Protein AF-A0A382PL19-F1 (afdb_monomer)

Secondary structure (DSSP, 8-state):
-HHHHHHHHHHHHHHHHHGGGGGGHHHHS-EEES-TT-SEEEEEEE-TT-HHHHHIIIIIHHHHIIIIITTTSEEEEEEE---SHHHHHHHHHHTT--SHHHHHHHHHHHHHTHHHH-

Sequence (118 aa):
MNKIKNFFYFITFIFLLNGVDAYTSETKNLTSIGDKNAKVTVKVFSSLSCPHCAHFHGEVFEKLKKEFIDTNYVKFEHHSFPLDLQALSAEKVLKCFQDNEKKFNFLNEVYAKQESWF

Foldseek 3Di:
DVVVVVVVVVVVVVVVVVVPPPPCVVVQQWQKAADPPAPEEAEDEDFLLDLVVLVCLVPVVVVCCVPARVVRNYMYTYDYDHPDPQSVVLVVVLSVDRDNVVSSVSSNVSSVCSVVRD

Nearest PDB structures (foldseek):
  3f4s-assembly1_A  TM=9.616E-01  e=6.967E-08  Wolbachia endosymbiont of Drosophila melanogaster
  3f4r-assembly1_A  TM=9.592E-01  e=7.434E-08  Wolbachia endosymbiont of Drosophila melanogaster
  3f4t-assembly1_A  TM=9.581E-01  e=1.968E-07  Wolbachia endosymbiont of Drosophila melanogaster
  3eu4-assembly1_A  TM=8.490E-01  e=9.058E-06  Bacillus subtilis
  5kbc-assembly2_A  TM=9.100E-01  e=3.317E-05  Chlamydia trachomatis A2497

pLDDT: mean 85.57, std 13.51, range [51.5, 95.62]

Mean predicted aligned error: 9.79 Å

Solvent-accessible surface area (backbone atoms only — not comparable to full-atom values): 6678 Å² total; per-residue (Å²): 115,69,69,61,52,52,49,52,53,50,52,53,50,54,53,59,64,66,63,62,72,75,75,53,65,76,64,68,77,57,47,51,50,53,40,93,80,26,86,37,77,50,77,44,76,44,28,67,70,39,67,68,46,28,51,40,54,70,55,52,44,54,51,47,36,66,73,27,23,77,68,39,48,24,20,41,33,60,40,87,43,55,86,48,72,66,23,44,51,53,51,55,56,49,66,70,49,84,50,45,69,60,34,51,53,48,51,52,52,48,35,75,43,30,89,80,82,106

Organism: NCBI:txid408172

Radius of gyration: 20.74 Å; Cα contacts (8 Å, |Δi|>4): 130; chains: 1; bounding box: 35×30×73 Å

InterPro domains:
  IPR012336 Thioredoxin-like fold [PF13462] (31-118)
  IPR036249 Thioredoxin-like superfamily [SSF52833] (18-117)

Structure (mmCIF, N/CA/C/O backbone):
data_AF-A0A382PL19-F1
#
_entry.id   AF-A0A382PL19-F1
#
loop_
_atom_site.group_PDB
_atom_site.id
_atom_site.type_symbol
_atom_site.label_atom_id
_atom_site.label_alt_id
_atom_site.label_comp_id
_atom_site.label_asym_id
_atom_site.label_entity_id
_atom_site.label_seq_id
_atom_site.pdbx_PDB_ins_code
_atom_site.Cartn_x
_atom_site.Cartn_y
_atom_site.Cartn_z
_atom_site.occupancy
_atom_site.B_iso_or_equiv
_atom_site.auth_seq_id
_atom_site.auth_comp_id
_atom_site.auth_asym_id
_atom_site.auth_atom_id
_atom_site.pdbx_PDB_model_num
ATOM 1 N N . MET A 1 1 ? -3.825 19.862 56.843 1.00 57.59 1 MET A N 1
ATOM 2 C CA . MET A 1 1 ? -3.303 18.617 56.225 1.00 57.59 1 MET A CA 1
ATOM 3 C C . MET A 1 1 ? -4.055 18.161 54.971 1.00 57.59 1 MET A C 1
ATOM 5 O O . MET A 1 1 ? -3.391 17.809 54.007 1.00 57.59 1 MET A O 1
ATOM 9 N N . ASN A 1 2 ? -5.393 18.211 54.911 1.00 59.44 2 ASN A N 1
ATOM 10 C CA . ASN A 1 2 ? -6.142 17.677 53.753 1.00 59.44 2 ASN A CA 1
ATOM 11 C C . ASN A 1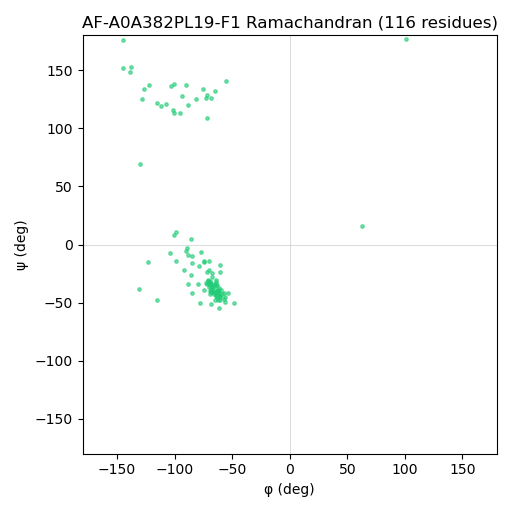 2 ? -6.016 18.508 52.460 1.00 59.44 2 ASN A C 1
ATOM 13 O O . ASN A 1 2 ? -5.990 17.939 51.376 1.00 59.44 2 ASN A O 1
ATOM 17 N N . LYS A 1 3 ? -5.843 19.837 52.552 1.00 60.88 3 LYS A N 1
ATOM 18 C CA . LYS A 1 3 ? -5.643 20.698 51.367 1.00 60.88 3 LYS A CA 1
ATOM 19 C C . LYS A 1 3 ? -4.328 20.420 50.622 1.00 60.88 3 LYS A C 1
ATOM 21 O O . LYS A 1 3 ? -4.316 20.449 49.401 1.00 60.88 3 LYS A O 1
ATOM 26 N N . ILE A 1 4 ? -3.252 20.097 51.345 1.00 71.12 4 ILE A N 1
ATOM 27 C CA . ILE A 1 4 ? -1.939 19.779 50.752 1.00 71.12 4 ILE A CA 1
ATOM 28 C C . ILE A 1 4 ? -1.964 18.388 50.108 1.00 71.12 4 ILE A C 1
ATOM 30 O O . ILE A 1 4 ? -1.458 18.226 49.004 1.00 71.12 4 ILE A O 1
ATOM 34 N N . LYS A 1 5 ? -2.625 17.403 50.737 1.00 67.12 5 LYS A N 1
ATOM 35 C CA . LYS A 1 5 ? -2.861 16.090 50.114 1.00 67.12 5 LYS A CA 1
ATOM 36 C C . LYS A 1 5 ? -3.687 16.214 48.832 1.00 67.12 5 LYS A C 1
ATOM 38 O O . LYS A 1 5 ? -3.297 15.634 47.830 1.00 67.12 5 LYS A O 1
ATOM 43 N N . ASN A 1 6 ? -4.761 17.007 48.832 1.00 65.12 6 ASN A N 1
ATOM 44 C CA . ASN A 1 6 ? -5.575 17.229 47.630 1.00 65.12 6 ASN A CA 1
ATOM 45 C C . ASN A 1 6 ? -4.797 17.941 46.516 1.00 65.12 6 ASN A C 1
ATOM 47 O O . ASN A 1 6 ? -4.988 17.622 45.349 1.00 65.12 6 ASN A O 1
ATOM 51 N N . PHE A 1 7 ? -3.887 18.852 46.866 1.00 76.44 7 PHE A N 1
ATOM 52 C CA . PHE A 1 7 ? -2.996 19.494 45.900 1.00 76.44 7 PHE A CA 1
ATOM 53 C C . PHE A 1 7 ? -1.986 18.503 45.299 1.00 76.44 7 PHE A C 1
ATOM 55 O O . PHE A 1 7 ? -1.790 18.486 44.089 1.00 76.44 7 PHE A O 1
ATOM 62 N N . PHE A 1 8 ? -1.416 17.608 46.114 1.00 72.81 8 PHE A N 1
ATOM 63 C CA . PHE A 1 8 ? -0.556 16.528 45.619 1.00 72.81 8 PHE A CA 1
ATOM 64 C C . PHE A 1 8 ? -1.314 15.524 44.744 1.00 72.81 8 PHE A C 1
ATOM 66 O O . PHE A 1 8 ? -0.790 15.138 43.706 1.00 72.81 8 PHE A O 1
ATOM 73 N N . TYR A 1 9 ? -2.548 15.155 45.108 1.00 76.25 9 TYR A N 1
ATOM 74 C CA . TYR A 1 9 ? -3.415 14.314 44.272 1.00 76.25 9 TYR A CA 1
ATOM 75 C C . TYR A 1 9 ? -3.769 14.982 42.938 1.00 76.25 9 TYR A C 1
ATOM 77 O O . TYR A 1 9 ? -3.862 14.309 41.917 1.00 76.25 9 TYR A O 1
ATOM 85 N N . PHE A 1 10 ? -3.929 16.305 42.925 1.00 75.75 10 PHE A N 1
ATOM 86 C CA . PHE A 1 10 ? -4.170 17.064 41.701 1.00 75.75 10 PHE A CA 1
ATOM 87 C C . PHE A 1 10 ? -2.931 17.092 40.791 1.00 75.75 10 PHE A C 1
ATOM 89 O O . PHE A 1 10 ? -3.050 16.915 39.579 1.00 75.75 10 PHE A O 1
ATOM 96 N N . ILE A 1 11 ? -1.732 17.235 41.372 1.00 77.19 11 ILE A N 1
ATOM 97 C CA . ILE A 1 11 ? -0.465 17.194 40.627 1.00 77.19 11 ILE A CA 1
ATOM 98 C C . ILE A 1 11 ? -0.169 15.788 40.083 1.00 77.19 11 ILE A C 1
ATOM 100 O O . ILE A 1 11 ? 0.281 15.646 38.949 1.00 77.19 11 ILE A O 1
ATOM 104 N N . THR A 1 12 ? -0.442 14.726 40.839 1.00 75.62 12 THR A N 1
ATOM 105 C CA . THR A 1 12 ? -0.267 13.363 40.317 1.00 75.62 12 THR A CA 1
ATOM 106 C C . THR A 1 12 ? -1.298 13.023 39.242 1.00 75.62 12 THR A C 1
ATOM 108 O O . THR A 1 12 ? -0.953 12.364 38.264 1.00 75.62 12 THR A O 1
ATOM 111 N N . PHE A 1 13 ? -2.530 13.530 39.346 1.00 74.62 13 PHE A N 1
ATOM 112 C CA . PHE A 1 13 ? -3.554 13.361 38.313 1.00 74.62 13 PHE A CA 1
ATOM 113 C C . PHE A 1 13 ? -3.200 14.082 37.001 1.00 74.62 13 PHE A C 1
ATOM 115 O O . PHE A 1 13 ? -3.350 13.501 35.928 1.00 74.62 13 PHE A O 1
ATOM 122 N N . ILE A 1 14 ? -2.656 15.306 37.060 1.00 71.50 14 ILE A N 1
ATOM 123 C CA . ILE A 1 14 ? -2.237 16.032 35.848 1.00 71.50 14 ILE A 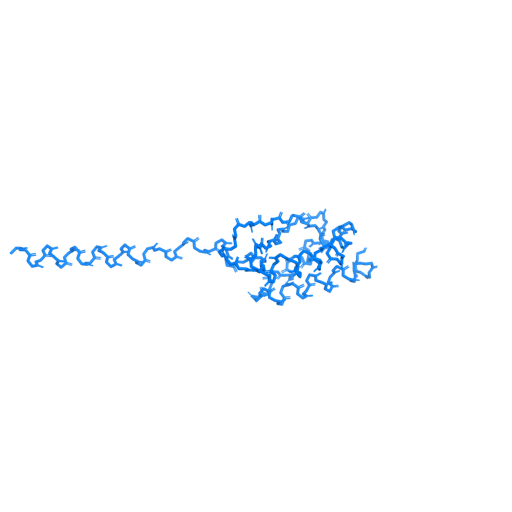CA 1
ATOM 124 C C . ILE A 1 14 ? -1.019 15.374 35.184 1.00 71.50 14 ILE A C 1
ATOM 126 O O . ILE A 1 14 ? -0.952 15.310 33.959 1.00 71.50 14 ILE A O 1
ATOM 130 N N . PHE A 1 15 ? -0.095 14.803 35.963 1.00 68.62 15 PHE A N 1
ATOM 131 C CA . PHE A 1 15 ? 1.054 14.071 35.419 1.00 68.62 15 PHE A CA 1
ATOM 132 C C . PHE A 1 15 ? 0.638 12.774 34.706 1.00 68.62 15 PHE A C 1
ATOM 134 O O . PHE A 1 15 ? 1.189 12.441 33.660 1.00 68.62 15 PHE A O 1
ATOM 141 N N . LEU A 1 16 ? -0.375 12.072 35.225 1.00 63.69 16 LEU A N 1
ATOM 142 C CA . LEU A 1 16 ? -0.923 10.866 34.594 1.00 63.69 16 LEU A CA 1
ATOM 143 C C . LEU A 1 16 ? -1.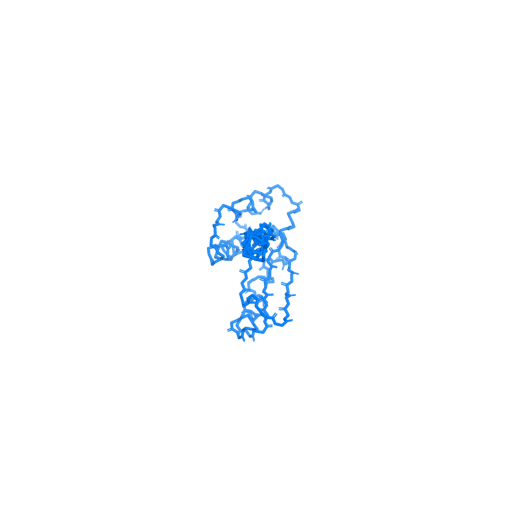688 11.166 33.295 1.00 63.69 16 LEU A C 1
ATOM 145 O O . LEU A 1 16 ? -1.635 10.361 32.371 1.00 63.69 16 LEU A O 1
ATOM 149 N N . LEU A 1 17 ? -2.346 12.325 33.187 1.00 59.88 17 LEU A N 1
ATOM 150 C CA . LEU A 1 17 ? -3.039 12.732 31.958 1.00 59.88 17 LEU A CA 1
ATOM 151 C C . LEU A 1 17 ? -2.077 13.115 30.822 1.00 59.88 17 LEU A C 1
ATOM 153 O O . LEU A 1 17 ? -2.366 12.827 29.666 1.00 59.88 17 LEU A O 1
ATOM 157 N N . ASN A 1 18 ? -0.924 13.712 31.134 1.00 57.97 18 ASN A N 1
ATOM 158 C CA . ASN A 1 18 ? 0.068 14.109 30.122 1.00 57.97 18 ASN A CA 1
ATOM 159 C C . ASN A 1 18 ? 1.023 12.969 29.716 1.00 57.97 18 ASN A C 1
ATOM 161 O O . ASN A 1 18 ? 1.778 13.105 28.759 1.00 57.97 18 ASN A O 1
ATOM 165 N N . GLY A 1 19 ? 1.006 11.833 30.420 1.00 57.59 19 GLY A N 1
ATOM 166 C CA . GLY A 1 19 ? 1.830 10.664 30.086 1.00 57.59 19 GLY A CA 1
ATOM 167 C C . GLY A 1 19 ? 1.314 9.825 28.908 1.00 57.59 19 GLY A C 1
ATOM 168 O O . GLY A 1 19 ? 1.991 8.887 28.492 1.00 57.59 19 GLY A O 1
ATOM 169 N N . VAL A 1 20 ? 0.125 10.129 28.373 1.00 55.62 20 VAL A N 1
ATOM 170 C CA . VAL A 1 20 ? -0.565 9.303 27.361 1.00 55.62 20 VAL A CA 1
ATOM 171 C C . VAL A 1 20 ? -0.105 9.593 25.920 1.00 55.62 20 VAL A C 1
ATOM 173 O O . VAL A 1 20 ? -0.293 8.756 25.038 1.00 55.62 20 VAL A O 1
ATOM 176 N N . ASP A 1 21 ? 0.579 10.710 25.660 1.00 53.72 21 ASP A N 1
ATOM 177 C CA . ASP A 1 21 ? 0.946 11.107 24.289 1.00 53.72 21 ASP A CA 1
ATOM 178 C C . ASP A 1 21 ? 2.091 10.282 23.666 1.00 53.72 21 ASP A C 1
ATOM 180 O O . ASP A 1 21 ? 2.273 10.280 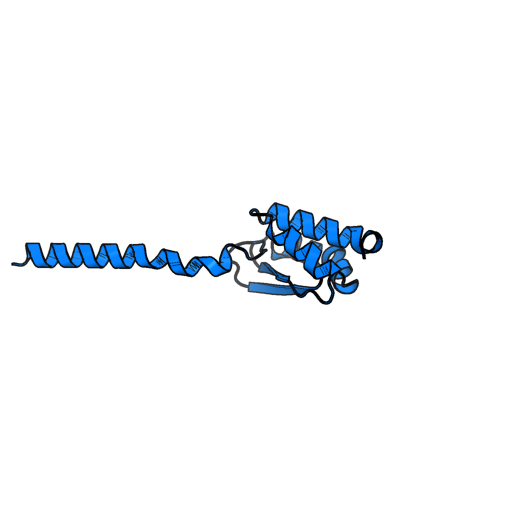22.446 1.00 53.72 21 ASP A O 1
ATOM 184 N N . ALA A 1 22 ? 2.845 9.522 24.468 1.00 52.59 22 ALA A N 1
ATOM 185 C CA . ALA A 1 22 ? 4.020 8.784 23.995 1.00 52.59 22 ALA A CA 1
ATOM 186 C C . ALA A 1 22 ? 3.697 7.516 23.171 1.00 52.59 22 ALA A C 1
ATOM 188 O O . ALA A 1 22 ? 4.579 6.996 22.489 1.00 52.59 22 ALA A O 1
ATOM 189 N N . TYR A 1 23 ? 2.454 7.019 23.186 1.00 52.28 23 TYR A N 1
ATOM 190 C CA . TYR A 1 23 ? 2.099 5.744 22.537 1.00 52.28 23 TYR A CA 1
ATOM 191 C C . TYR A 1 23 ? 1.698 5.862 21.054 1.00 52.28 23 TYR A C 1
ATOM 193 O O . TYR A 1 23 ? 1.557 4.855 20.368 1.00 52.28 23 TYR A O 1
ATOM 201 N N . THR A 1 24 ? 1.528 7.076 20.521 1.00 52.91 24 THR A N 1
ATOM 202 C CA . THR A 1 24 ? 0.997 7.289 19.155 1.00 52.91 24 THR A CA 1
ATOM 203 C C . THR A 1 24 ? 2.066 7.323 18.052 1.00 52.91 24 THR A C 1
ATOM 205 O O . THR A 1 24 ? 1.740 7.417 16.863 1.00 52.91 24 THR A O 1
ATOM 208 N N . SER A 1 25 ? 3.348 7.222 18.420 1.00 51.50 25 SER A N 1
ATOM 209 C CA . SER A 1 25 ? 4.487 7.378 17.501 1.00 51.50 25 SER A CA 1
ATOM 210 C C . SER A 1 25 ? 4.501 6.341 16.369 1.00 51.50 25 SER A C 1
ATOM 212 O O . SER A 1 25 ? 4.775 6.682 15.217 1.00 51.50 25 SER A O 1
ATOM 214 N N . GLU A 1 26 ? 4.118 5.093 16.654 1.00 54.75 26 GLU A N 1
ATOM 215 C CA . GLU A 1 26 ? 4.149 4.005 15.667 1.00 54.75 26 GLU A CA 1
ATOM 216 C C . GLU A 1 26 ? 3.088 4.186 14.563 1.00 54.75 26 GLU A C 1
ATOM 218 O O . GLU A 1 26 ? 3.329 3.887 13.394 1.00 54.75 26 GLU A O 1
ATOM 223 N N . THR A 1 27 ? 1.949 4.803 14.891 1.00 54.38 27 THR A N 1
ATOM 224 C CA . THR A 1 27 ? 0.886 5.116 13.922 1.00 54.38 27 THR A CA 1
ATOM 225 C C . THR A 1 27 ? 1.154 6.351 13.064 1.00 54.38 27 THR A C 1
ATOM 227 O O . THR A 1 27 ? 0.531 6.494 12.015 1.00 54.38 27 THR A O 1
ATOM 230 N N . LYS A 1 28 ? 2.074 7.244 13.456 1.00 61.34 28 LYS A N 1
ATOM 231 C CA . LYS A 1 28 ? 2.250 8.540 12.774 1.00 61.34 28 LYS A CA 1
ATOM 232 C C . LYS A 1 28 ? 2.801 8.409 11.349 1.00 61.34 28 LYS A C 1
ATOM 234 O O . LYS A 1 28 ? 2.513 9.248 10.503 1.00 61.34 28 LYS A O 1
ATOM 239 N N . ASN A 1 29 ? 3.564 7.352 11.067 1.00 70.56 29 ASN A N 1
ATOM 240 C CA . ASN A 1 29 ? 4.194 7.148 9.758 1.00 70.56 29 ASN A CA 1
ATOM 241 C C . ASN A 1 29 ? 3.504 6.089 8.884 1.00 70.56 29 ASN A C 1
ATOM 243 O O . ASN A 1 29 ? 3.854 5.968 7.709 1.00 70.56 29 ASN A O 1
ATOM 247 N N . LEU A 1 30 ? 2.524 5.356 9.418 1.00 85.94 30 LEU A N 1
ATOM 248 C CA . LEU A 1 30 ? 1.842 4.280 8.704 1.00 85.94 30 LEU A CA 1
ATOM 249 C C . LEU A 1 30 ? 0.909 4.833 7.618 1.00 85.94 30 LEU A C 1
ATOM 251 O O . LEU A 1 30 ? 0.029 5.649 7.891 1.00 85.94 30 LEU A O 1
ATOM 255 N N . THR A 1 31 ? 1.087 4.362 6.385 1.00 91.75 31 THR A N 1
ATOM 256 C CA . THR A 1 31 ? 0.222 4.706 5.254 1.00 91.75 31 THR A CA 1
ATOM 257 C C . THR A 1 31 ? -1.127 4.011 5.424 1.00 91.75 31 THR A C 1
ATOM 259 O O . THR A 1 31 ? -1.220 2.790 5.310 1.00 91.75 31 THR A O 1
ATOM 262 N N . SER A 1 32 ? -2.177 4.773 5.733 1.00 93.06 32 SER A N 1
ATOM 263 C CA . SER A 1 32 ? -3.515 4.216 5.961 1.00 93.06 32 SER A CA 1
ATOM 264 C C . SER A 1 32 ? -4.633 5.135 5.477 1.00 93.06 32 SER A C 1
ATOM 266 O O . SER A 1 32 ? -4.461 6.353 5.421 1.00 93.06 32 SER A O 1
ATOM 268 N N . ILE A 1 33 ? -5.761 4.538 5.097 1.00 92.56 33 ILE A N 1
ATOM 269 C CA . ILE A 1 33 ? -6.956 5.225 4.593 1.00 92.56 33 ILE A CA 1
ATOM 270 C C . ILE A 1 33 ? -8.217 4.587 5.193 1.00 92.56 33 ILE A C 1
ATOM 272 O O . ILE A 1 33 ? -8.238 3.390 5.491 1.00 92.56 33 ILE A O 1
ATOM 276 N N . GLY A 1 34 ? -9.257 5.399 5.386 1.00 91.06 34 GLY A N 1
ATOM 277 C CA . GLY A 1 34 ? -10.509 5.013 6.042 1.00 91.06 34 GLY A CA 1
ATOM 278 C C . GLY A 1 34 ? -10.603 5.476 7.498 1.00 91.06 34 GLY A C 1
ATOM 279 O O . GLY A 1 34 ? -9.674 6.075 8.046 1.00 91.06 34 GLY A O 1
ATOM 280 N N . ASP A 1 35 ? -11.750 5.209 8.125 1.00 89.94 35 ASP A N 1
ATOM 281 C CA . ASP A 1 35 ? -12.012 5.597 9.513 1.00 89.94 35 ASP A CA 1
ATOM 282 C C . ASP A 1 35 ? -11.072 4.858 10.484 1.00 89.94 35 ASP A C 1
ATOM 284 O O . ASP A 1 35 ? -10.927 3.635 10.453 1.00 89.94 35 ASP A O 1
ATOM 288 N N . LYS A 1 36 ? -10.457 5.603 11.409 1.00 87.38 36 LYS A N 1
ATOM 289 C CA . LYS A 1 36 ? -9.633 5.049 12.495 1.00 87.38 36 LYS A CA 1
ATOM 290 C C . LYS A 1 36 ? -10.413 4.117 13.433 1.00 87.38 36 LYS A C 1
ATOM 292 O O . LYS A 1 36 ? -9.797 3.287 14.092 1.00 87.38 36 LYS A O 1
ATOM 297 N N . ASN A 1 37 ? -11.735 4.273 13.494 1.00 87.75 37 ASN A N 1
ATOM 298 C CA . ASN A 1 37 ? -12.658 3.488 14.307 1.00 87.75 37 ASN A CA 1
ATOM 299 C C . ASN A 1 37 ? -13.382 2.398 13.498 1.00 87.75 37 ASN A C 1
ATOM 301 O O . ASN A 1 37 ? -14.326 1.792 14.010 1.00 87.75 37 ASN A O 1
ATOM 305 N N . ALA A 1 38 ? -12.987 2.163 12.241 1.00 92.00 38 ALA A N 1
ATOM 306 C CA . ALA A 1 38 ? -13.586 1.121 11.419 1.00 92.00 38 ALA A CA 1
ATOM 307 C C . ALA A 1 38 ? -13.512 -0.243 12.124 1.00 92.00 38 ALA A C 1
ATOM 309 O O . ALA A 1 38 ? -12.510 -0.595 12.752 1.00 92.00 38 ALA A O 1
ATOM 310 N N . LYS A 1 39 ? -14.579 -1.037 11.996 1.00 91.50 39 LYS A N 1
ATOM 311 C CA . LYS A 1 39 ? -14.706 -2.329 12.689 1.00 91.50 39 LYS A CA 1
ATOM 312 C C . LYS A 1 39 ? -13.653 -3.344 12.240 1.00 91.50 39 LYS A C 1
ATOM 314 O O . LYS A 1 39 ? -13.276 -4.223 13.012 1.00 91.50 39 LYS A O 1
ATOM 319 N N . VAL A 1 40 ? -13.218 -3.252 10.986 1.00 94.31 40 VAL A N 1
ATOM 320 C CA . VAL A 1 40 ? -12.255 -4.170 10.378 1.00 94.31 40 VAL A CA 1
ATOM 321 C C . VAL A 1 40 ? -11.049 -3.381 9.890 1.00 94.31 40 VAL A C 1
ATOM 323 O O . VAL A 1 40 ? -11.190 -2.319 9.290 1.00 94.31 40 VAL A O 1
ATOM 326 N N . THR A 1 41 ? -9.851 -3.914 10.123 1.00 94.38 41 THR A N 1
ATOM 327 C CA . THR A 1 41 ? -8.606 -3.375 9.566 1.00 94.38 41 THR A CA 1
ATOM 328 C C . THR A 1 41 ? -7.989 -4.394 8.618 1.00 94.38 41 THR A C 1
ATOM 330 O O . THR A 1 41 ? -7.683 -5.515 9.021 1.00 94.38 41 THR A O 1
ATOM 333 N N . VAL A 1 42 ? -7.799 -3.996 7.363 1.00 94.75 42 VAL A N 1
ATOM 334 C CA . VAL A 1 42 ? -7.144 -4.792 6.325 1.00 94.75 42 VAL A CA 1
ATOM 335 C C . VAL A 1 42 ? -5.715 -4.290 6.180 1.00 94.75 42 VAL A C 1
ATOM 337 O O . VAL A 1 42 ? -5.482 -3.158 5.762 1.00 94.75 42 VAL A O 1
ATOM 340 N N . LYS A 1 43 ? -4.758 -5.143 6.544 1.00 94.62 43 LYS A N 1
ATOM 341 C CA . LYS A 1 43 ? -3.325 -4.864 6.443 1.00 94.62 43 LYS A CA 1
ATOM 342 C C . LYS A 1 43 ? -2.778 -5.574 5.218 1.00 94.62 43 LYS A C 1
ATOM 344 O O . LYS A 1 43 ? -2.806 -6.803 5.169 1.00 94.62 43 LYS A O 1
ATOM 349 N N . VAL A 1 44 ? -2.300 -4.814 4.243 1.00 94.00 44 VAL A N 1
ATOM 350 C CA . VAL A 1 44 ? -1.739 -5.362 3.008 1.00 94.00 44 VAL A CA 1
ATOM 351 C C . VAL A 1 44 ? -0.235 -5.185 3.025 1.00 94.00 44 VAL A C 1
ATOM 353 O O . VAL A 1 44 ? 0.253 -4.065 3.113 1.00 94.00 44 VAL A O 1
ATOM 356 N N . PHE A 1 45 ? 0.483 -6.302 2.933 1.00 94.69 45 PHE A N 1
ATOM 357 C CA . PHE A 1 45 ? 1.928 -6.323 2.755 1.00 94.69 45 PHE A CA 1
ATOM 358 C C . PHE A 1 45 ? 2.221 -6.452 1.266 1.00 94.69 45 PHE A C 1
ATOM 360 O O . PHE A 1 45 ? 1.892 -7.477 0.666 1.00 94.69 45 PHE A O 1
ATOM 367 N N . SER A 1 46 ? 2.797 -5.420 0.659 1.00 93.69 46 SER A N 1
ATOM 368 C CA . SER A 1 46 ? 3.030 -5.397 -0.785 1.00 93.69 46 SER A CA 1
ATOM 369 C C . SER A 1 46 ? 4.400 -4.846 -1.150 1.00 93.69 46 SER A C 1
ATOM 371 O O . SER A 1 46 ? 5.000 -4.040 -0.438 1.00 93.69 46 SER A O 1
ATOM 373 N N . SER A 1 47 ? 4.894 -5.309 -2.299 1.00 95.12 47 SER A N 1
ATOM 374 C CA . SER A 1 47 ? 6.084 -4.763 -2.944 1.00 95.12 47 SER A CA 1
ATOM 375 C C . SER A 1 47 ? 5.674 -3.833 -4.076 1.00 95.12 47 SER A C 1
ATOM 377 O O . SER A 1 47 ? 4.759 -4.163 -4.835 1.00 95.12 47 SER A O 1
ATOM 379 N N . LEU A 1 48 ? 6.351 -2.692 -4.217 1.00 93.75 48 LEU A N 1
ATOM 380 C CA . LEU A 1 48 ? 6.074 -1.733 -5.295 1.00 93.75 48 LEU A CA 1
ATOM 381 C C . LEU A 1 48 ? 6.503 -2.257 -6.673 1.00 93.75 48 LEU A C 1
ATOM 383 O O . LEU A 1 48 ? 5.951 -1.830 -7.679 1.00 93.75 48 LEU A O 1
ATOM 387 N N . SER A 1 49 ? 7.430 -3.213 -6.723 1.00 93.62 49 SER A N 1
ATOM 388 C CA . SER A 1 49 ? 7.899 -3.882 -7.943 1.00 93.62 49 SER A CA 1
ATOM 389 C C . SER A 1 49 ? 7.119 -5.150 -8.315 1.00 93.62 49 SER A C 1
ATOM 391 O O . SER A 1 49 ? 7.359 -5.751 -9.357 1.00 93.62 49 SER A O 1
ATOM 393 N N . CYS A 1 50 ? 6.180 -5.602 -7.478 1.00 94.06 50 CYS A N 1
ATOM 394 C CA . CYS A 1 50 ? 5.442 -6.835 -7.748 1.00 94.06 50 CYS A CA 1
ATOM 395 C C . CYS A 1 50 ? 4.283 -6.585 -8.738 1.00 94.06 50 CYS A C 1
ATOM 397 O O . CYS A 1 50 ? 3.403 -5.772 -8.425 1.00 94.06 50 CYS A O 1
ATOM 399 N N . PRO A 1 51 ? 4.197 -7.314 -9.869 1.00 92.94 51 PRO A N 1
ATOM 400 C CA . PRO A 1 51 ? 3.139 -7.124 -10.869 1.00 92.94 51 PRO A CA 1
ATOM 401 C C . PRO A 1 51 ? 1.749 -7.500 -10.356 1.00 92.94 51 PRO A C 1
ATOM 403 O O . PRO A 1 51 ? 0.759 -6.829 -10.643 1.00 92.94 51 PRO A O 1
ATOM 406 N N . HIS A 1 52 ? 1.654 -8.528 -9.511 1.00 94.31 52 HIS A N 1
ATOM 407 C CA . HIS A 1 52 ? 0.380 -8.904 -8.898 1.00 94.31 52 HIS A CA 1
ATOM 408 C C . HIS A 1 52 ? -0.107 -7.857 -7.891 1.00 94.31 52 HIS A C 1
ATOM 410 O O . HIS A 1 52 ? -1.311 -7.630 -7.779 1.00 94.31 52 HIS A O 1
ATOM 416 N N . CYS A 1 53 ? 0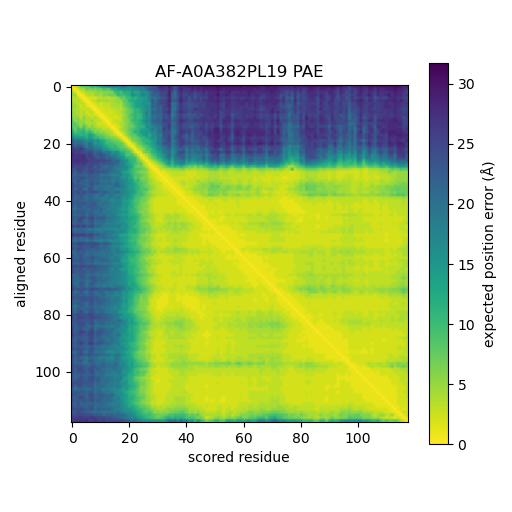.813 -7.188 -7.186 1.00 94.25 53 CYS A N 1
ATOM 417 C CA . CYS A 1 53 ? 0.461 -6.080 -6.303 1.00 94.25 53 CYS A CA 1
ATOM 418 C C . CYS A 1 53 ? -0.048 -4.875 -7.101 1.00 94.25 53 CYS A C 1
ATOM 420 O O . CYS A 1 53 ? -1.033 -4.270 -6.687 1.00 94.25 53 CYS A O 1
ATOM 422 N N . ALA A 1 54 ? 0.562 -4.570 -8.252 1.00 93.69 54 ALA A N 1
ATOM 423 C CA . ALA A 1 54 ? 0.099 -3.499 -9.134 1.00 93.69 54 ALA A CA 1
ATOM 424 C C . ALA A 1 54 ? -1.313 -3.769 -9.669 1.00 93.69 54 ALA A C 1
ATOM 426 O O . ALA A 1 54 ? -2.189 -2.914 -9.555 1.00 93.69 54 ALA A O 1
ATOM 427 N N . HIS A 1 55 ? -1.568 -4.984 -10.162 1.00 94.12 55 HIS A N 1
ATOM 428 C CA . HIS A 1 55 ? -2.898 -5.385 -10.625 1.00 94.12 55 HIS A CA 1
ATOM 429 C C . HIS A 1 55 ? -3.947 -5.335 -9.501 1.00 94.12 55 HIS A C 1
ATOM 431 O O . HIS A 1 55 ? -5.032 -4.781 -9.679 1.00 94.12 55 HIS A O 1
ATOM 437 N N . PHE A 1 56 ? -3.609 -5.840 -8.307 1.00 94.94 56 PHE A N 1
ATOM 438 C CA . PHE A 1 56 ? -4.473 -5.716 -7.132 1.00 94.94 56 PHE A CA 1
ATOM 439 C C . PHE A 1 56 ? -4.803 -4.249 -6.825 1.00 94.94 56 PHE A C 1
ATOM 441 O O . PHE A 1 56 ? -5.963 -3.931 -6.568 1.00 94.94 56 PHE A O 1
ATOM 448 N N . HIS A 1 57 ? -3.809 -3.357 -6.865 1.00 93.81 57 HIS A N 1
ATOM 449 C CA . HIS A 1 57 ? -4.010 -1.942 -6.563 1.00 93.81 57 HIS A CA 1
ATOM 450 C C . HIS A 1 57 ? -4.858 -1.228 -7.628 1.00 93.81 57 HIS A C 1
ATOM 452 O O . HIS A 1 57 ? -5.708 -0.414 -7.289 1.00 93.81 57 HIS A O 1
ATOM 458 N N . GLY A 1 58 ? -4.679 -1.567 -8.906 1.00 91.31 58 GLY A N 1
ATOM 459 C CA . GLY A 1 58 ? -5.434 -0.959 -10.003 1.00 91.31 58 GLY A CA 1
ATOM 460 C C . GLY A 1 58 ? -6.897 -1.404 -10.088 1.00 91.31 58 GLY A C 1
ATOM 461 O O . GLY A 1 58 ? -7.751 -0.615 -10.480 1.00 91.31 58 GLY A O 1
ATOM 462 N N . GLU A 1 59 ? -7.211 -2.651 -9.721 1.00 92.19 59 GLU A N 1
ATOM 463 C CA . GLU A 1 59 ? -8.561 -3.200 -9.918 1.00 92.19 59 GLU A CA 1
ATOM 464 C C . GLU A 1 59 ? -9.305 -3.521 -8.621 1.00 92.19 59 GLU A C 1
ATOM 466 O O . GLU A 1 59 ? -10.483 -3.189 -8.464 1.00 92.19 59 GLU A O 1
ATOM 471 N N . VAL A 1 60 ? -8.644 -4.213 -7.693 1.00 94.12 60 VAL A N 1
ATOM 472 C CA . VAL A 1 60 ? -9.292 -4.755 -6.491 1.00 94.12 60 VAL A CA 1
ATOM 473 C C . VAL A 1 60 ? -9.356 -3.702 -5.393 1.00 94.12 60 VAL A C 1
ATOM 475 O O . VAL A 1 60 ? -10.391 -3.558 -4.743 1.00 94.12 60 VAL A O 1
ATOM 478 N N . PHE A 1 61 ? -8.278 -2.939 -5.202 1.00 93.69 61 PHE A N 1
ATOM 479 C CA . PHE A 1 61 ? -8.226 -1.870 -4.210 1.00 93.69 61 PHE A CA 1
ATOM 480 C C . PHE A 1 61 ? -9.256 -0.773 -4.499 1.00 93.69 61 PHE A C 1
ATOM 482 O O . PHE A 1 61 ? -9.932 -0.346 -3.571 1.00 93.69 61 PHE A O 1
ATOM 489 N N . GLU A 1 62 ? -9.469 -0.386 -5.758 1.00 92.44 62 GLU A N 1
ATOM 490 C CA . GLU A 1 62 ? -10.489 0.615 -6.111 1.00 92.44 62 GLU A CA 1
ATOM 491 C C . GLU A 1 62 ? -11.915 0.155 -5.761 1.00 92.44 62 GLU A C 1
ATOM 493 O O . GLU A 1 6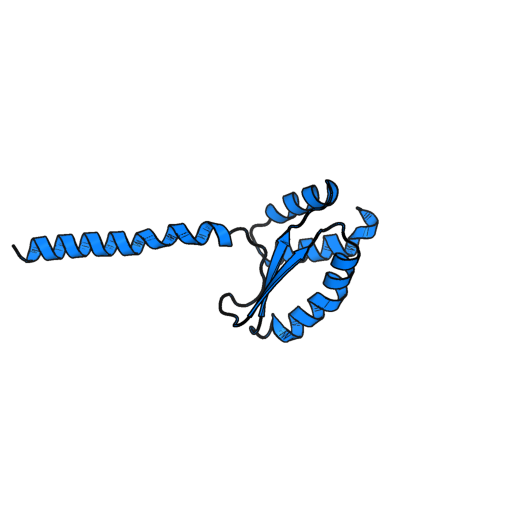2 ? -12.710 0.925 -5.213 1.00 92.44 62 GLU A O 1
ATOM 498 N N . LYS A 1 63 ? -12.237 -1.127 -5.985 1.00 94.12 63 LYS A N 1
ATOM 499 C CA . LYS A 1 63 ? -13.519 -1.710 -5.549 1.00 94.12 63 LYS A CA 1
ATOM 500 C C . LYS A 1 63 ? -13.629 -1.739 -4.026 1.00 94.12 63 LYS A C 1
ATOM 502 O O . LYS A 1 63 ? -14.629 -1.284 -3.475 1.00 94.12 63 LYS A O 1
ATOM 507 N N . LEU A 1 64 ? -12.581 -2.213 -3.346 1.00 93.50 64 LEU A N 1
ATOM 508 C CA . LEU A 1 64 ? -12.513 -2.252 -1.883 1.00 93.50 64 LEU A CA 1
ATOM 509 C C . LEU A 1 64 ? -12.703 -0.855 -1.279 1.00 93.50 64 LEU A C 1
ATOM 511 O O . LEU A 1 64 ? -13.421 -0.691 -0.291 1.00 93.50 64 LEU A O 1
ATOM 515 N N . LYS A 1 65 ? -12.078 0.154 -1.889 1.00 93.12 65 LYS A N 1
ATOM 516 C CA . LYS A 1 65 ? -12.151 1.541 -1.454 1.00 93.12 65 LYS A CA 1
ATOM 517 C C . LYS A 1 65 ? -13.583 2.054 -1.500 1.00 93.12 65 LYS A C 1
ATOM 519 O O . LYS A 1 65 ? -14.109 2.459 -0.466 1.00 93.12 65 LYS A O 1
ATOM 524 N N . LYS A 1 66 ? -14.229 1.934 -2.659 1.00 94.12 66 LYS A N 1
ATOM 525 C CA 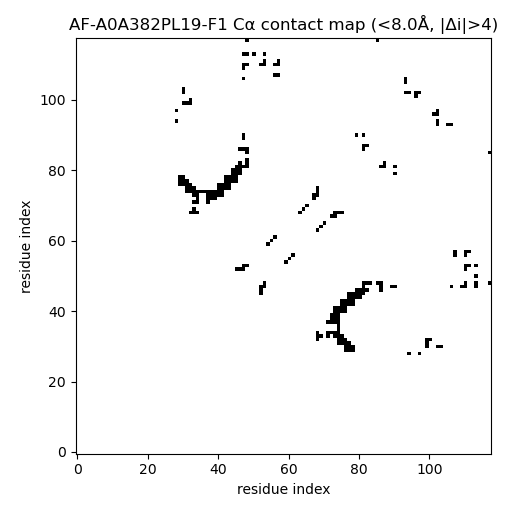. LYS A 1 66 ? -15.592 2.424 -2.871 1.00 94.12 66 LYS A CA 1
ATOM 526 C C . LYS A 1 66 ? -16.632 1.704 -2.007 1.00 94.12 66 LYS A C 1
ATOM 528 O O . LYS A 1 66 ? -17.558 2.338 -1.511 1.00 94.12 66 LYS A O 1
ATOM 533 N N . GLU A 1 67 ? -16.513 0.386 -1.860 1.00 94.81 67 GLU A N 1
ATOM 534 C CA . GLU A 1 67 ? -17.535 -0.430 -1.191 1.00 94.81 67 GLU A CA 1
ATOM 535 C C . GLU A 1 67 ? -17.377 -0.499 0.331 1.00 94.81 67 GLU A C 1
ATOM 537 O O . GLU A 1 67 ? -18.370 -0.724 1.021 1.00 94.81 67 GLU A O 1
ATOM 542 N N . PHE A 1 68 ? -16.156 -0.330 0.855 1.00 94.50 68 PHE A N 1
ATOM 543 C CA . PHE A 1 68 ? -15.874 -0.599 2.269 1.00 94.50 68 PHE A CA 1
ATOM 544 C C . PHE A 1 68 ? -15.113 0.513 2.991 1.00 94.50 68 PHE A C 1
ATOM 546 O O . PHE A 1 68 ? -15.414 0.781 4.160 1.00 94.50 68 PHE A O 1
ATOM 553 N N . ILE A 1 69 ? -14.148 1.158 2.331 1.00 93.56 69 ILE A N 1
ATOM 554 C CA . ILE A 1 69 ? -13.321 2.201 2.958 1.00 93.56 69 ILE A CA 1
ATOM 555 C C . ILE A 1 69 ? -14.107 3.511 3.043 1.00 93.56 69 ILE A C 1
ATOM 557 O O . ILE A 1 69 ? -14.245 4.068 4.130 1.00 93.56 69 ILE A O 1
ATOM 561 N N . ASP A 1 70 ? -14.701 3.951 1.932 1.00 92.69 70 ASP A N 1
ATOM 562 C CA . ASP A 1 70 ? -15.473 5.200 1.854 1.00 92.69 70 ASP A CA 1
ATOM 563 C C . ASP A 1 70 ? -16.774 5.126 2.678 1.00 92.69 70 ASP A C 1
ATOM 565 O O . ASP A 1 70 ? -17.294 6.130 3.161 1.00 92.69 70 ASP A O 1
ATOM 569 N N . THR A 1 71 ? -17.282 3.913 2.899 1.00 93.62 71 THR A N 1
ATOM 570 C CA . THR A 1 71 ? -18.439 3.620 3.761 1.00 93.62 71 THR A CA 1
ATOM 571 C C . THR A 1 71 ? -18.081 3.440 5.244 1.00 93.62 71 THR A C 1
ATOM 573 O O . THR A 1 71 ? -18.950 3.091 6.040 1.00 93.62 71 THR A O 1
ATOM 576 N N . ASN A 1 72 ? -16.816 3.646 5.631 1.00 92.25 72 ASN A N 1
ATOM 577 C CA . ASN A 1 72 ? -16.292 3.530 7.002 1.00 92.25 72 ASN A CA 1
ATOM 578 C C . ASN A 1 72 ? -16.367 2.127 7.643 1.00 92.25 72 ASN A C 1
ATOM 580 O O . ASN A 1 72 ? -16.204 1.984 8.856 1.00 92.25 72 ASN A O 1
ATOM 584 N N . TYR A 1 73 ? -16.577 1.066 6.859 1.00 92.56 73 TYR A N 1
ATOM 585 C CA . TYR A 1 73 ? -16.578 -0.305 7.382 1.00 92.56 73 TYR A CA 1
ATOM 586 C C . TYR A 1 73 ? -15.164 -0.851 7.585 1.00 92.56 73 TYR A C 1
ATOM 588 O O . TYR A 1 73 ? -14.932 -1.628 8.518 1.00 92.56 73 TYR A O 1
ATOM 596 N N . VAL A 1 74 ? -14.230 -0.453 6.718 1.00 95.62 74 VAL A N 1
ATOM 597 C CA . VAL A 1 74 ? -12.864 -0.980 6.677 1.00 95.62 74 VAL A CA 1
ATOM 598 C C . VAL A 1 74 ? -11.841 0.147 6.737 1.00 95.62 74 VAL A C 1
ATOM 600 O O . VAL A 1 74 ? -11.912 1.113 5.983 1.00 95.62 74 VAL A O 1
ATOM 603 N N . LYS A 1 75 ? -10.832 -0.030 7.590 1.00 94.25 75 LYS A N 1
ATOM 604 C CA . LYS A 1 75 ? -9.575 0.714 7.537 1.00 94.25 75 LYS A CA 1
ATOM 605 C C . LYS A 1 75 ? -8.564 -0.086 6.728 1.00 94.25 75 LYS A C 1
ATOM 607 O O . LYS A 1 75 ? -8.321 -1.253 7.034 1.00 94.25 75 LYS A O 1
ATOM 612 N N . PHE A 1 76 ? -7.957 0.532 5.729 1.00 95.12 76 PHE A N 1
ATOM 613 C CA . PHE A 1 76 ? -6.899 -0.081 4.935 1.00 95.12 76 PHE A CA 1
ATOM 614 C C . PHE A 1 76 ? -5.533 0.455 5.359 1.00 95.12 76 PHE A C 1
ATOM 616 O O . PHE A 1 76 ? -5.358 1.661 5.543 1.00 95.12 76 PHE A O 1
ATOM 623 N N . GLU A 1 77 ? -4.556 -0.436 5.486 1.00 94.38 77 GLU A N 1
ATOM 624 C CA . GLU A 1 77 ? -3.176 -0.105 5.837 1.00 94.38 77 GLU A CA 1
ATOM 625 C C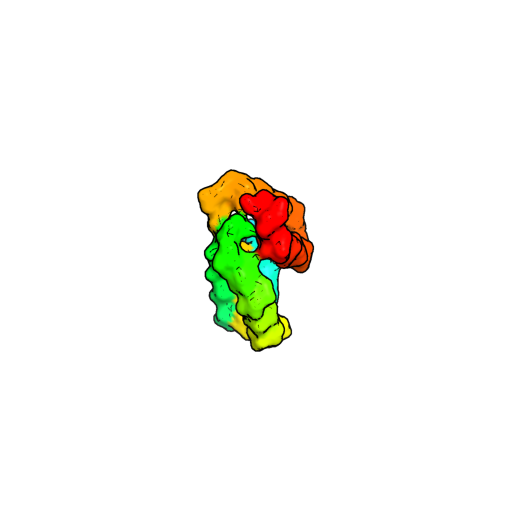 . GLU A 1 77 ? -2.209 -0.729 4.828 1.00 94.38 77 GLU A C 1
ATOM 627 O O . GLU A 1 77 ? -2.215 -1.945 4.626 1.00 94.38 77 GLU A O 1
ATOM 632 N N . HIS A 1 78 ? -1.356 0.106 4.231 1.00 94.06 78 HIS A N 1
ATOM 633 C CA . HIS A 1 78 ? -0.246 -0.327 3.382 1.00 94.06 78 HIS A CA 1
ATOM 634 C C . HIS A 1 78 ? 0.987 -0.575 4.247 1.00 94.06 78 HIS A C 1
ATOM 636 O O . HIS A 1 78 ? 1.488 0.333 4.918 1.00 94.06 78 HIS A O 1
ATOM 642 N N . HIS A 1 79 ? 1.479 -1.808 4.212 1.00 93.94 79 HIS A N 1
ATOM 643 C CA . HIS A 1 79 ? 2.691 -2.249 4.885 1.00 93.94 79 HIS A CA 1
ATOM 644 C C . HIS A 1 79 ? 3.738 -2.585 3.829 1.00 93.94 79 HIS A C 1
ATOM 646 O O . HIS A 1 79 ? 3.544 -3.456 2.982 1.00 93.94 79 HIS A O 1
ATOM 652 N N . SER A 1 80 ? 4.863 -1.881 3.871 1.00 92.62 80 SER A N 1
ATOM 653 C CA . SER A 1 80 ? 5.889 -2.030 2.850 1.00 92.62 80 SER A CA 1
ATOM 654 C C . SER A 1 80 ? 6.624 -3.368 2.970 1.00 92.62 80 SER A C 1
ATOM 656 O O . SER A 1 80 ? 7.139 -3.723 4.032 1.00 92.62 80 SER A O 1
ATOM 658 N N . PHE A 1 81 ? 6.705 -4.103 1.860 1.00 95.06 81 PHE A N 1
ATOM 659 C CA . PHE A 1 81 ? 7.439 -5.366 1.743 1.00 95.06 81 PHE A CA 1
ATOM 660 C C . PHE A 1 81 ? 8.362 -5.337 0.509 1.00 95.06 81 PHE A C 1
ATOM 662 O O . PHE A 1 81 ? 8.092 -5.991 -0.504 1.00 95.06 81 PHE A O 1
ATOM 669 N N . PRO A 1 82 ? 9.430 -4.515 0.528 1.00 93.12 82 PRO A N 1
ATOM 670 C CA . PRO A 1 82 ? 10.336 -4.384 -0.608 1.00 93.12 82 PRO A CA 1
ATOM 671 C C . PRO A 1 82 ? 11.130 -5.679 -0.820 1.00 93.12 82 PRO A C 1
ATOM 673 O O . PRO A 1 82 ? 11.783 -6.167 0.101 1.00 93.12 82 PRO A O 1
ATOM 676 N N . LEU A 1 83 ? 11.071 -6.218 -2.038 1.00 93.62 83 LEU A N 1
ATOM 677 C CA . LEU A 1 83 ? 11.777 -7.443 -2.435 1.00 93.62 83 LEU A CA 1
ATOM 678 C C . LEU A 1 83 ? 13.091 -7.163 -3.180 1.00 93.62 83 LEU A C 1
ATOM 680 O O . LEU A 1 83 ? 13.928 -8.052 -3.310 1.00 93.62 83 LEU A O 1
ATOM 684 N N . ASP A 1 84 ? 13.283 -5.925 -3.633 1.00 93.50 84 ASP A N 1
ATOM 685 C CA . ASP A 1 84 ? 14.452 -5.463 -4.377 1.00 93.50 84 ASP A CA 1
ATOM 686 C C . ASP A 1 84 ? 14.820 -4.009 -4.013 1.00 93.50 84 ASP A C 1
ATOM 688 O O . ASP A 1 84 ? 14.163 -3.340 -3.203 1.00 93.50 84 ASP A O 1
ATOM 692 N N . LEU A 1 85 ? 15.927 -3.524 -4.584 1.00 94.00 85 LEU A N 1
ATOM 693 C CA . LEU A 1 85 ? 16.462 -2.189 -4.305 1.00 94.00 85 LEU A CA 1
ATOM 694 C C . LEU A 1 85 ? 15.600 -1.069 -4.898 1.00 94.00 85 LEU A C 1
ATOM 696 O O . LEU A 1 85 ? 15.546 0.022 -4.320 1.00 94.00 85 LEU A O 1
ATOM 700 N N . GLN A 1 86 ? 14.932 -1.314 -6.024 1.00 92.81 86 GLN A N 1
ATOM 701 C CA . GLN A 1 86 ? 14.059 -0.353 -6.688 1.00 92.81 86 GLN A CA 1
ATOM 702 C C . GLN A 1 86 ? 12.814 -0.100 -5.831 1.00 92.81 86 GLN A C 1
ATOM 704 O O . GLN A 1 86 ? 12.543 1.044 -5.464 1.00 92.81 86 GLN A O 1
ATOM 709 N N . ALA A 1 87 ? 12.133 -1.164 -5.402 1.00 94.25 87 ALA A N 1
ATOM 710 C CA . ALA A 1 87 ? 11.009 -1.115 -4.478 1.00 94.25 87 ALA A CA 1
ATOM 711 C C . ALA A 1 87 ? 11.406 -0.480 -3.144 1.00 94.25 87 ALA A C 1
ATOM 713 O O . ALA A 1 87 ? 10.689 0.381 -2.638 1.00 94.25 87 ALA A O 1
ATOM 714 N N . LEU A 1 88 ? 12.577 -0.827 -2.594 1.00 95.00 88 LEU A N 1
ATOM 715 C CA . LEU A 1 88 ? 13.084 -0.184 -1.380 1.00 95.00 88 LEU A CA 1
ATOM 716 C C . LEU A 1 88 ? 13.281 1.328 -1.570 1.00 95.00 88 LEU A C 1
ATOM 718 O O . LEU A 1 88 ? 13.007 2.109 -0.660 1.00 95.00 88 LEU A O 1
ATOM 722 N N . SER A 1 89 ? 13.772 1.751 -2.734 1.00 94.81 89 SER A N 1
ATOM 723 C CA . SER A 1 89 ? 13.991 3.166 -3.046 1.00 94.81 89 SER A CA 1
ATOM 724 C C . SER A 1 89 ? 12.672 3.919 -3.208 1.00 94.81 89 SER A C 1
ATOM 726 O O . SER A 1 89 ? 12.516 4.995 -2.634 1.00 94.81 89 SER A O 1
ATOM 728 N N . ALA A 1 90 ? 11.694 3.331 -3.896 1.00 94.06 90 ALA A N 1
ATOM 729 C CA . ALA A 1 90 ? 10.357 3.900 -4.026 1.00 94.06 90 ALA A CA 1
ATOM 730 C C . ALA A 1 90 ? 9.639 4.004 -2.664 1.00 94.06 90 ALA A C 1
ATOM 732 O O . ALA A 1 90 ? 9.046 5.036 -2.354 1.00 94.06 90 ALA A O 1
ATOM 733 N N . GLU A 1 91 ? 9.787 3.008 -1.785 1.00 94.50 91 GLU A N 1
ATOM 734 C CA . GLU A 1 91 ? 9.255 3.044 -0.415 1.00 94.50 91 GLU A CA 1
ATOM 735 C C . GLU A 1 91 ? 9.907 4.133 0.454 1.00 94.50 91 GLU A C 1
ATOM 737 O O . GLU A 1 91 ? 9.252 4.754 1.295 1.00 94.50 91 GLU A O 1
ATOM 742 N N . LYS A 1 92 ? 11.199 4.427 0.251 1.00 93.94 92 LYS A N 1
ATOM 743 C CA . LYS A 1 92 ? 11.846 5.573 0.915 1.00 93.94 92 LYS A CA 1
ATOM 744 C C . LYS A 1 92 ? 11.200 6.893 0.495 1.00 93.94 92 LYS A C 1
ATOM 746 O O . LYS A 1 92 ? 10.957 7.732 1.358 1.00 93.94 92 LYS A O 1
ATOM 751 N N . VAL A 1 93 ? 10.894 7.056 -0.794 1.00 93.94 93 VAL A N 1
ATOM 752 C CA . VAL A 1 93 ? 10.205 8.249 -1.313 1.00 93.94 93 VAL A CA 1
ATOM 753 C C . VAL A 1 93 ? 8.783 8.341 -0.759 1.00 93.94 93 VAL A C 1
ATOM 755 O O . VAL A 1 93 ? 8.384 9.409 -0.298 1.00 93.94 93 VAL A O 1
ATOM 758 N N . LEU A 1 94 ? 8.047 7.224 -0.701 1.00 93.69 94 LEU A N 1
ATOM 759 C CA . LEU A 1 94 ? 6.712 7.168 -0.091 1.00 93.69 94 LEU A CA 1
ATOM 760 C C . LEU A 1 94 ? 6.720 7.715 1.348 1.00 93.69 94 LEU A C 1
ATOM 762 O O . LEU A 1 94 ? 5.831 8.469 1.746 1.00 93.69 94 LEU A O 1
ATOM 766 N N . LYS A 1 95 ? 7.747 7.375 2.132 1.00 91.19 95 LYS A N 1
ATOM 767 C CA . LYS A 1 95 ? 7.884 7.829 3.525 1.00 91.19 95 LYS A CA 1
ATOM 768 C C . LYS A 1 95 ? 8.192 9.321 3.679 1.00 91.19 95 LYS A C 1
ATOM 770 O O . LYS A 1 95 ? 8.037 9.844 4.780 1.00 91.19 95 LYS A O 1
ATOM 775 N N . CYS A 1 96 ? 8.598 10.024 2.621 1.00 92.31 96 CYS A N 1
ATOM 776 C CA . CYS A 1 96 ? 8.802 11.474 2.674 1.00 92.31 96 CYS A CA 1
ATOM 777 C C . CYS A 1 96 ? 7.479 12.251 2.757 1.00 92.31 96 CYS A C 1
ATOM 779 O O . CYS A 1 96 ? 7.457 13.379 3.256 1.00 92.31 96 CYS A O 1
ATOM 781 N N . PHE A 1 97 ? 6.372 11.664 2.302 1.00 91.56 97 PHE A N 1
ATOM 782 C CA . PHE A 1 97 ? 5.059 12.290 2.398 1.00 91.56 97 PHE A CA 1
ATOM 783 C C . PHE A 1 97 ? 4.527 12.213 3.835 1.00 91.56 97 PHE A C 1
ATOM 785 O O . PHE A 1 97 ? 4.568 11.167 4.476 1.00 91.56 97 PHE A O 1
ATOM 792 N N . GLN A 1 98 ? 4.010 13.331 4.347 1.00 87.94 98 GLN A N 1
ATOM 793 C CA . GLN A 1 98 ? 3.381 13.391 5.675 1.00 87.94 98 GLN A CA 1
ATOM 794 C C . GLN A 1 98 ? 1.887 13.054 5.624 1.00 87.94 98 GLN A C 1
ATOM 796 O O . GLN A 1 98 ? 1.349 12.457 6.550 1.00 87.94 98 GLN A O 1
ATOM 801 N N . ASP A 1 99 ? 1.230 13.430 4.529 1.00 91.00 99 ASP A N 1
ATOM 802 C CA . ASP A 1 99 ? -0.205 13.270 4.335 1.00 91.00 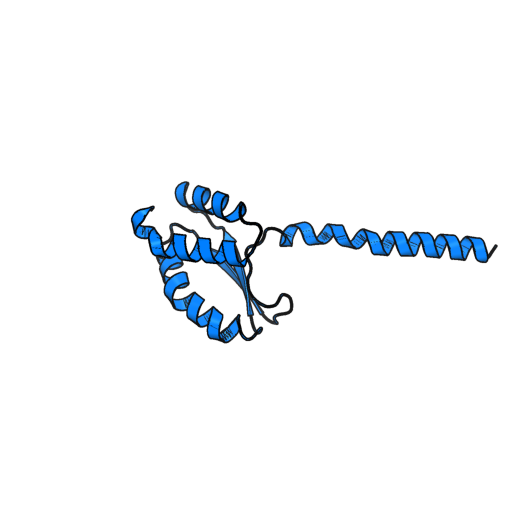99 ASP A CA 1
ATOM 803 C C . ASP A 1 99 ? -0.541 11.921 3.679 1.00 91.00 99 ASP A C 1
ATOM 805 O O . ASP A 1 99 ? 0.139 11.494 2.742 1.00 91.00 99 ASP A O 1
ATOM 809 N N . ASN A 1 100 ? -1.585 11.250 4.171 1.00 90.69 100 ASN A N 1
ATOM 810 C CA . ASN A 1 100 ? -1.972 9.931 3.672 1.00 90.69 100 ASN A CA 1
ATOM 811 C C . ASN A 1 100 ? -2.560 9.987 2.260 1.00 90.69 100 ASN A C 1
ATOM 813 O O . ASN A 1 100 ? -2.260 9.102 1.467 1.00 90.69 100 ASN A O 1
ATOM 817 N N . GLU A 1 101 ? -3.326 11.018 1.905 1.00 91.12 101 GLU A N 1
ATOM 818 C CA . GLU A 1 101 ? -3.866 11.157 0.548 1.00 91.12 101 GLU A CA 1
ATOM 819 C C . GLU A 1 101 ? -2.725 11.248 -0.473 1.00 91.12 101 GLU A C 1
ATOM 821 O O . GLU A 1 101 ? -2.700 10.512 -1.458 1.00 91.12 101 GLU A O 1
ATOM 826 N N . LYS A 1 102 ? -1.696 12.054 -0.180 1.00 93.50 102 LYS A N 1
ATOM 827 C CA . LYS A 1 102 ? -0.487 12.140 -1.017 1.00 93.50 102 LYS A CA 1
ATOM 828 C C . LYS A 1 102 ? 0.271 10.819 -1.106 1.00 93.50 102 LYS A C 1
ATOM 830 O O . LYS A 1 102 ? 0.754 10.481 -2.184 1.00 93.50 102 LYS A O 1
ATOM 835 N N . LYS A 1 103 ? 0.368 10.068 -0.004 1.00 94.19 103 LYS A N 1
ATOM 836 C CA . LYS A 1 103 ? 0.970 8.725 -0.005 1.00 94.19 103 LYS A CA 1
ATOM 837 C C . LYS A 1 103 ? 0.213 7.779 -0.939 1.00 94.19 103 LYS A C 1
ATOM 839 O O . LYS A 1 103 ? 0.849 7.126 -1.757 1.00 94.19 103 LYS A O 1
ATOM 844 N N . PHE A 1 104 ? -1.118 7.733 -0.863 1.00 93.31 104 PHE A N 1
ATOM 845 C CA . PHE A 1 104 ? -1.931 6.881 -1.742 1.00 93.31 104 PHE A CA 1
ATOM 846 C C . PHE A 1 104 ? -1.895 7.334 -3.201 1.00 93.31 104 PHE A C 1
ATOM 848 O O . PHE A 1 104 ? -1.781 6.494 -4.086 1.00 93.31 104 PHE A O 1
ATOM 855 N N . ASN A 1 105 ? -1.886 8.639 -3.467 1.00 93.94 105 ASN A N 1
ATOM 856 C CA . ASN A 1 105 ? -1.709 9.150 -4.826 1.00 93.94 105 ASN A CA 1
ATOM 857 C C . ASN A 1 105 ? -0.350 8.734 -5.406 1.00 93.94 105 ASN A C 1
ATOM 859 O O . ASN A 1 105 ? -0.273 8.311 -6.556 1.00 93.94 105 ASN A O 1
ATOM 863 N N . PHE A 1 106 ? 0.719 8.789 -4.606 1.00 94.81 106 PHE A N 1
ATOM 864 C CA . PHE A 1 106 ? 2.026 8.285 -5.021 1.00 94.81 106 PHE A CA 1
ATOM 865 C C . PHE A 1 106 ? 2.012 6.768 -5.262 1.00 94.81 106 PHE A C 1
ATOM 867 O O . PHE A 1 106 ? 2.536 6.328 -6.280 1.00 94.81 106 PHE A O 1
ATOM 874 N N . LEU A 1 107 ? 1.393 5.973 -4.380 1.00 94.31 107 LEU A N 1
ATOM 875 C CA . LEU A 1 107 ? 1.242 4.524 -4.580 1.00 94.31 107 LEU A CA 1
ATOM 876 C C . LEU A 1 107 ? 0.518 4.205 -5.894 1.00 94.31 107 LEU A C 1
ATOM 878 O O . LEU A 1 107 ? 1.015 3.393 -6.673 1.00 94.31 107 LEU A O 1
ATOM 882 N N . ASN A 1 108 ? -0.598 4.885 -6.165 1.00 93.69 108 ASN A N 1
ATOM 883 C CA . ASN A 1 108 ? -1.363 4.740 -7.402 1.00 93.69 108 ASN A CA 1
ATOM 884 C C . ASN A 1 108 ? -0.495 5.009 -8.635 1.00 93.69 108 ASN A C 1
ATOM 886 O O . ASN A 1 108 ? -0.461 4.198 -9.555 1.00 93.69 108 ASN A O 1
ATOM 890 N N . GLU A 1 109 ? 0.242 6.119 -8.640 1.00 94.00 109 GLU A N 1
ATOM 891 C CA . GLU A 1 109 ? 1.128 6.494 -9.747 1.00 94.00 109 GLU A CA 1
ATOM 892 C C . GLU A 1 109 ? 2.273 5.497 -9.944 1.00 94.00 109 GLU A C 1
ATOM 894 O O . GLU A 1 109 ? 2.577 5.112 -11.073 1.00 94.00 109 GLU A O 1
ATOM 899 N N . VAL A 1 110 ? 2.902 5.056 -8.852 1.00 94.19 110 VAL A N 1
ATOM 900 C CA . VAL A 1 110 ? 4.000 4.085 -8.889 1.00 94.19 110 VAL A CA 1
ATOM 901 C C . VAL A 1 110 ? 3.519 2.747 -9.441 1.00 94.19 110 VAL A C 1
ATOM 903 O O . VAL A 1 110 ? 4.169 2.194 -10.326 1.00 94.19 110 VAL A O 1
ATOM 906 N N . TYR A 1 111 ? 2.371 2.247 -8.982 1.00 94.31 111 TYR A N 1
ATOM 907 C CA . TYR A 1 111 ? 1.801 1.005 -9.497 1.00 94.31 111 TYR A CA 1
ATOM 908 C C . TYR A 1 111 ? 1.319 1.135 -10.946 1.00 94.31 111 TYR A C 1
ATOM 910 O O . TYR A 1 111 ? 1.585 0.243 -11.747 1.00 94.31 111 TYR A O 1
ATOM 918 N N . ALA A 1 112 ? 0.687 2.252 -11.318 1.00 93.00 112 ALA A N 1
ATOM 919 C CA . ALA A 1 112 ? 0.235 2.492 -12.690 1.00 93.00 112 ALA A CA 1
ATOM 920 C C . ALA A 1 112 ? 1.398 2.576 -13.690 1.00 93.00 112 ALA A C 1
ATOM 922 O O . ALA A 1 112 ? 1.256 2.187 -14.846 1.00 93.00 112 ALA A O 1
ATOM 923 N N . LYS A 1 113 ? 2.554 3.080 -13.249 1.00 93.44 113 LYS A N 1
ATOM 924 C CA . LYS A 1 113 ? 3.754 3.234 -14.080 1.00 93.44 113 LYS A CA 1
ATOM 925 C C . LYS A 1 113 ? 4.771 2.114 -13.894 1.00 93.44 113 LYS A C 1
ATOM 927 O O . LYS A 1 113 ? 5.884 2.270 -14.389 1.00 93.44 113 LYS A O 1
ATOM 932 N N . GLN A 1 114 ? 4.424 1.020 -13.212 1.00 91.56 114 GLN A N 1
ATOM 933 C CA . GLN A 1 114 ? 5.367 -0.039 -12.838 1.00 91.56 114 GLN A CA 1
ATOM 934 C C . GLN A 1 114 ? 6.238 -0.504 -14.012 1.00 91.56 114 GLN A C 1
ATOM 936 O O . GLN A 1 114 ? 7.453 -0.437 -13.899 1.00 91.56 114 GLN A O 1
ATOM 941 N N . GLU A 1 115 ? 5.641 -0.823 -15.164 1.00 88.75 115 GLU A N 1
ATOM 942 C CA . GLU A 1 115 ? 6.366 -1.275 -16.370 1.00 88.75 115 GLU A CA 1
ATOM 943 C C . GLU A 1 115 ? 7.384 -0.265 -16.933 1.00 88.75 115 GLU A C 1
ATOM 945 O O . GLU A 1 115 ? 8.227 -0.616 -17.753 1.00 88.75 115 GLU A O 1
ATOM 950 N N . SER A 1 116 ? 7.288 1.012 -16.551 1.00 88.62 116 SER A N 1
ATOM 951 C CA . SER A 1 116 ? 8.185 2.063 -17.046 1.00 88.62 116 SER A CA 1
ATOM 952 C C . SER A 1 116 ? 9.415 2.293 -16.168 1.00 88.62 116 SER A C 1
ATOM 954 O O . SER A 1 116 ? 10.394 2.866 -16.646 1.00 88.62 116 SER A O 1
ATOM 956 N N . TRP A 1 117 ? 9.369 1.898 -14.891 1.00 81.75 117 TRP A N 1
ATOM 957 C CA . TRP A 1 117 ? 10.451 2.149 -13.929 1.00 81.75 117 TRP A CA 1
ATOM 958 C C . TRP A 1 117 ? 11.013 0.879 -13.276 1.00 81.75 117 TRP A C 1
ATOM 960 O O . TRP A 1 117 ? 12.094 0.956 -12.684 1.00 81.75 117 TRP A O 1
ATOM 970 N N . PHE A 1 118 ? 10.309 -0.250 -13.382 1.00 67.88 118 PHE A N 1
ATOM 971 C CA . PHE A 1 118 ? 10.731 -1.582 -12.953 1.00 67.88 118 PHE A CA 1
ATOM 972 C C . PHE A 1 118 ? 10.917 -2.488 -14.173 1.00 67.88 118 PHE A C 1
ATOM 974 O O . PHE A 1 118 ? 12.000 -3.109 -14.262 1.00 67.88 118 PHE A O 1
#